Protein AF-A0A7X3XNH2-F1 (afdb_monomer_lite)

Secondary structure (DSSP, 8-state):
------TTHHHHTTHHHHSPP------TTT--S-TT-TTTT------S-HHHHHHHHHHHHTTT-S------------TTSSS---TT-HHHHHHHHHHTGGGGGG--HHHHHHHHHSGGGGGGGGSPP--------

Structure (mmCIF, N/CA/C/O backbone):
data_AF-A0A7X3XNH2-F1
#
_entry.id   AF-A0A7X3XNH2-F1
#
loop_
_atom_site.group_PDB
_atom_site.id
_atom_site.type_symbol
_atom_site.label_atom_id
_atom_site.label_alt_id
_atom_site.label_comp_id
_atom_site.label_asym_id
_atom_site.label_entity_id
_atom_site.label_seq_id
_atom_site.pdbx_PDB_ins_code
_atom_site.Cartn_x
_atom_site.Cartn_y
_atom_site.Cartn_z
_atom_site.occupancy
_atom_site.B_iso_or_equiv
_atom_site.auth_s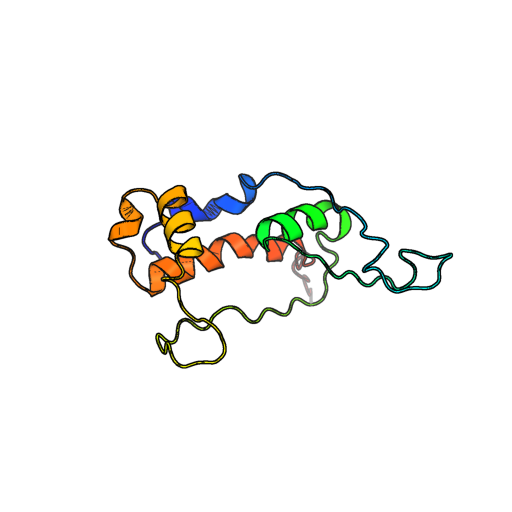eq_id
_atom_site.auth_comp_id
_atom_site.auth_asym_id
_atom_site.auth_atom_id
_atom_site.pdbx_PDB_model_num
ATOM 1 N N . MET A 1 1 ? -21.051 -15.648 7.091 1.00 69.50 1 MET A N 1
ATOM 2 C CA . MET A 1 1 ? -19.581 -15.534 7.230 1.00 69.50 1 MET A CA 1
ATOM 3 C C . MET A 1 1 ? -19.285 -14.397 8.191 1.00 69.50 1 MET A C 1
ATOM 5 O O . MET A 1 1 ? -19.948 -13.376 8.057 1.00 69.50 1 MET A O 1
ATOM 9 N N . PRO A 1 2 ? -18.349 -14.551 9.138 1.00 87.88 2 PRO A N 1
ATOM 10 C CA . PRO A 1 2 ? -17.928 -13.442 9.991 1.00 87.88 2 PRO A CA 1
ATOM 11 C C . PRO A 1 2 ? -17.257 -12.339 9.156 1.00 87.88 2 PRO A C 1
ATOM 13 O O . PRO A 1 2 ? -16.580 -12.626 8.167 1.00 87.88 2 PRO A O 1
ATOM 16 N N . THR A 1 3 ? -17.450 -11.081 9.550 1.00 90.44 3 THR A N 1
ATOM 17 C CA . THR A 1 3 ? -16.895 -9.896 8.876 1.00 90.44 3 THR A CA 1
ATOM 18 C C . THR A 1 3 ? -16.158 -9.006 9.869 1.00 90.44 3 THR A C 1
ATOM 20 O O . THR A 1 3 ? -16.649 -8.789 10.971 1.00 90.44 3 THR A O 1
ATOM 23 N N . LEU A 1 4 ? -15.020 -8.443 9.457 1.00 92.00 4 LEU A N 1
ATOM 24 C CA . LEU A 1 4 ? -14.283 -7.436 10.226 1.00 92.00 4 LEU A CA 1
ATOM 25 C C . LEU A 1 4 ? -14.717 -6.025 9.805 1.00 92.00 4 LEU A C 1
ATOM 27 O O . LEU A 1 4 ? -14.644 -5.701 8.615 1.00 92.00 4 LEU A O 1
ATOM 31 N N . ASN A 1 5 ? -15.127 -5.195 10.762 1.00 93.62 5 ASN A N 1
ATOM 32 C CA . ASN A 1 5 ? -15.487 -3.787 10.567 1.00 93.62 5 ASN A CA 1
ATOM 33 C C . ASN A 1 5 ? -14.597 -2.886 11.433 1.00 93.62 5 ASN A C 1
ATOM 35 O O . ASN A 1 5 ? -14.159 -3.312 12.498 1.00 93.62 5 ASN A O 1
ATOM 39 N N . TRP A 1 6 ? -14.315 -1.681 10.938 1.00 94.38 6 TRP A N 1
ATOM 40 C CA . TRP A 1 6 ? -13.454 -0.674 11.568 1.00 94.38 6 TRP A CA 1
ATOM 41 C C . TRP A 1 6 ? -13.818 0.715 11.009 1.00 94.38 6 TRP A C 1
ATOM 43 O O . TRP A 1 6 ? -14.470 0.806 9.958 1.00 94.38 6 TRP A O 1
ATOM 53 N N . ILE A 1 7 ? -13.430 1.788 11.696 1.00 93.75 7 ILE A N 1
ATOM 54 C CA . ILE A 1 7 ? -13.758 3.167 11.299 1.00 93.75 7 ILE A CA 1
ATOM 55 C C . ILE A 1 7 ? -12.916 3.573 10.081 1.00 93.75 7 ILE A C 1
ATOM 57 O O . ILE A 1 7 ? -11.723 3.300 10.014 1.00 93.75 7 ILE A O 1
ATOM 61 N N . GLY A 1 8 ? -13.535 4.222 9.090 1.00 92.19 8 GLY A N 1
ATOM 62 C CA . GLY A 1 8 ? -12.854 4.650 7.859 1.00 92.19 8 GLY A CA 1
ATOM 63 C C . GLY A 1 8 ? -12.752 3.572 6.775 1.00 92.19 8 GLY A C 1
ATOM 64 O O . GLY A 1 8 ? -12.299 3.862 5.672 1.00 92.19 8 GLY A O 1
ATOM 65 N N . LYS A 1 9 ? -13.241 2.349 7.031 1.00 93.38 9 LYS A N 1
ATOM 66 C CA . LYS A 1 9 ? -13.286 1.247 6.055 1.00 93.38 9 LYS A CA 1
ATOM 67 C C . LYS A 1 9 ? -13.869 1.649 4.703 1.00 93.38 9 LYS A C 1
ATOM 69 O O . LYS A 1 9 ? -13.282 1.328 3.674 1.00 93.38 9 LYS A O 1
ATOM 74 N N . GLU A 1 10 ? -15.022 2.311 4.705 1.00 92.06 10 GLU A N 1
ATOM 75 C CA . GLU A 1 10 ? -15.723 2.698 3.474 1.00 92.06 10 GLU A CA 1
ATOM 76 C C . GLU A 1 10 ? -14.940 3.728 2.659 1.00 92.06 10 GLU A C 1
ATOM 78 O O . GLU A 1 10 ? -14.946 3.658 1.435 1.00 92.06 10 GLU A O 1
ATOM 83 N N . ALA A 1 11 ? -14.191 4.610 3.327 1.00 90.25 11 ALA A N 1
ATOM 84 C CA . ALA A 1 11 ? -13.341 5.592 2.664 1.00 90.25 11 ALA A CA 1
ATOM 85 C C . ALA A 1 11 ? -12.133 4.947 1.962 1.00 90.25 11 ALA A C 1
ATOM 87 O O . ALA A 1 11 ? -11.673 5.434 0.937 1.00 90.25 11 ALA A O 1
ATOM 88 N N . VAL A 1 12 ? -11.612 3.835 2.493 1.00 90.19 12 VAL A N 1
ATOM 89 C CA . VAL A 1 12 ? -10.368 3.223 1.990 1.00 90.19 12 VAL A CA 1
ATOM 90 C C . VAL A 1 12 ? -10.588 2.004 1.089 1.00 90.19 12 VAL A C 1
ATOM 92 O O . VAL A 1 12 ? -9.677 1.605 0.364 1.00 90.19 12 VAL A O 1
ATOM 95 N N . ILE A 1 13 ? -11.774 1.383 1.118 1.00 89.19 13 ILE A N 1
ATOM 96 C CA . ILE A 1 13 ? -12.030 0.086 0.462 1.00 89.19 13 ILE A CA 1
ATOM 97 C C . ILE A 1 13 ? -11.792 0.122 -1.052 1.00 89.19 13 ILE A C 1
ATOM 99 O O . ILE A 1 13 ? -11.230 -0.830 -1.598 1.00 89.19 13 ILE A O 1
ATOM 103 N N . ASN A 1 14 ? -12.155 1.233 -1.696 1.00 85.56 14 ASN A N 1
ATOM 104 C CA . ASN A 1 14 ? -12.000 1.453 -3.134 1.00 85.56 14 ASN A CA 1
ATOM 105 C C . ASN A 1 14 ? -10.920 2.491 -3.456 1.00 85.56 14 ASN A C 1
ATOM 107 O O . ASN A 1 14 ? -10.737 2.829 -4.617 1.00 85.56 14 ASN A O 1
ATOM 111 N N . HIS A 1 15 ? -10.139 2.945 -2.470 1.00 84.81 15 HIS A N 1
ATOM 112 C CA . HIS A 1 15 ? -9.156 4.013 -2.674 1.00 84.81 15 HIS A CA 1
ATOM 113 C C . HIS A 1 15 ? -8.153 3.701 -3.797 1.00 84.81 15 HIS A C 1
ATOM 115 O O . HIS A 1 15 ? -7.735 4.582 -4.539 1.00 84.81 15 HIS A O 1
ATOM 121 N N . HIS A 1 16 ? -7.814 2.422 -3.997 1.00 78.94 16 HIS A N 1
ATOM 122 C CA . HIS A 1 16 ? -6.946 2.006 -5.101 1.00 78.94 16 HIS A CA 1
ATOM 123 C C . HIS A 1 16 ? -7.480 2.355 -6.505 1.00 78.94 16 HIS A C 1
ATOM 125 O O . HIS A 1 16 ? -6.680 2.466 -7.436 1.00 78.94 16 HIS A O 1
ATOM 131 N N . ASP A 1 17 ? -8.793 2.518 -6.674 1.00 82.62 17 ASP A N 1
ATOM 132 C CA . ASP A 1 17 ? -9.424 2.915 -7.935 1.00 82.62 17 ASP A CA 1
ATOM 133 C C . ASP A 1 17 ? -9.272 4.420 -8.187 1.00 82.62 17 ASP A C 1
ATOM 135 O O . ASP A 1 17 ? -9.149 4.841 -9.334 1.00 82.62 17 ASP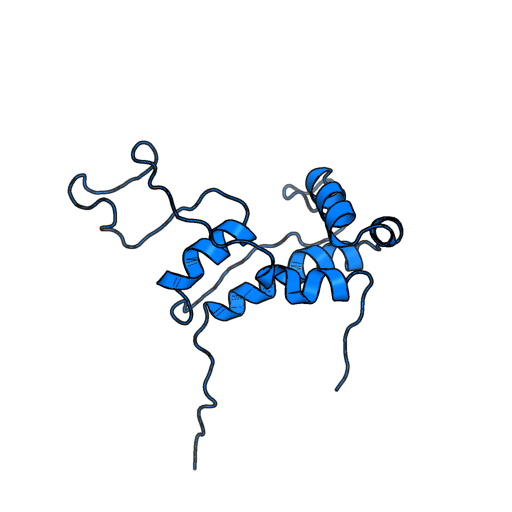 A O 1
ATOM 139 N N . GLU A 1 18 ? -9.193 5.213 -7.118 1.00 84.12 18 GLU A N 1
ATOM 140 C CA . GLU A 1 18 ? -9.036 6.670 -7.155 1.00 84.12 18 GLU A CA 1
ATOM 141 C C . GLU A 1 18 ? -7.600 7.098 -7.463 1.00 84.12 18 GLU A C 1
ATOM 143 O O . GLU A 1 18 ? -7.375 8.197 -7.970 1.00 84.12 18 GLU A O 1
ATOM 148 N N . VAL A 1 19 ? -6.615 6.242 -7.164 1.00 80.88 19 VAL A N 1
ATOM 149 C CA . VAL A 1 19 ? -5.207 6.526 -7.458 1.00 80.88 19 VAL A CA 1
ATOM 150 C C . VAL A 1 19 ? -5.004 6.541 -8.981 1.00 80.88 19 VAL A C 1
ATOM 152 O O . VAL A 1 19 ? -5.220 5.508 -9.632 1.00 80.88 19 VAL A O 1
ATOM 155 N N . PRO A 1 20 ? -4.554 7.667 -9.569 1.00 84.44 20 PRO A N 1
ATOM 156 C CA . PRO A 1 20 ? -4.294 7.751 -11.000 1.00 84.44 20 PRO A CA 1
ATOM 157 C C . PRO A 1 20 ? -3.214 6.765 -11.445 1.00 84.44 20 PRO A C 1
ATOM 159 O O . PRO A 1 20 ? -2.320 6.386 -10.682 1.00 84.44 20 PRO A O 1
ATOM 162 N N . ILE A 1 21 ? -3.266 6.361 -12.712 1.00 81.00 21 ILE A N 1
ATOM 163 C CA . ILE A 1 21 ? -2.154 5.629 -13.321 1.00 81.00 21 ILE A CA 1
ATOM 164 C C . ILE A 1 21 ? -0.986 6.598 -13.492 1.00 81.00 21 ILE A C 1
ATOM 166 O O . ILE A 1 21 ? -1.167 7.719 -13.961 1.00 81.00 21 ILE A O 1
ATOM 170 N N . HIS A 1 22 ? 0.205 6.140 -13.125 1.00 86.50 22 HIS A N 1
ATOM 171 C CA . HIS A 1 22 ? 1.448 6.877 -13.298 1.00 86.50 22 HIS A CA 1
ATOM 172 C C . HIS A 1 22 ? 2.373 6.110 -14.241 1.00 86.50 22 HIS A C 1
ATOM 174 O O . HIS A 1 22 ? 2.300 4.884 -14.342 1.00 86.50 22 HIS A O 1
ATOM 180 N N . THR A 1 23 ? 3.230 6.835 -14.952 1.00 89.25 23 THR A N 1
ATOM 181 C CA . THR A 1 23 ? 4.251 6.253 -15.825 1.00 89.25 23 THR A CA 1
ATOM 182 C C . THR A 1 23 ? 5.555 6.062 -15.063 1.00 89.25 23 THR A C 1
ATOM 184 O O . THR A 1 23 ? 5.896 6.870 -14.203 1.00 89.25 23 THR A O 1
ATOM 187 N N . LEU A 1 24 ? 6.303 5.012 -15.404 1.00 89.38 24 LEU A N 1
ATOM 188 C CA . LEU A 1 24 ? 7.668 4.834 -14.915 1.00 89.38 24 LEU A CA 1
ATOM 189 C C . LEU A 1 24 ? 8.617 5.710 -15.738 1.00 89.38 24 LEU A C 1
ATOM 191 O O . LEU A 1 24 ? 8.576 5.673 -16.968 1.00 89.38 24 LEU A O 1
ATOM 195 N N . THR A 1 25 ? 9.478 6.462 -15.057 1.00 89.69 25 THR A N 1
ATOM 196 C CA . THR A 1 25 ? 10.546 7.254 -15.678 1.00 89.69 25 THR A CA 1
ATOM 197 C C . THR A 1 25 ? 11.879 6.575 -15.395 1.00 89.69 25 THR A C 1
ATOM 199 O O . THR A 1 25 ? 12.170 6.240 -14.251 1.00 89.69 25 THR A O 1
ATOM 202 N N . HIS A 1 26 ? 12.680 6.353 -16.434 1.00 87.19 26 HIS A N 1
ATOM 203 C CA . HIS A 1 26 ? 14.007 5.760 -16.294 1.00 87.19 26 HIS A CA 1
ATOM 204 C C . HIS A 1 26 ? 15.019 6.817 -15.835 1.00 87.19 26 HIS A C 1
ATOM 206 O O . HIS A 1 26 ? 15.159 7.852 -16.486 1.00 87.19 26 HIS A O 1
ATOM 212 N N . ASP A 1 27 ? 15.733 6.532 -14.746 1.00 89.38 27 ASP A N 1
ATOM 213 C CA . ASP A 1 27 ? 16.839 7.352 -14.244 1.00 89.38 27 ASP A CA 1
ATOM 214 C C . ASP A 1 27 ? 18.176 6.736 -14.702 1.00 89.38 27 ASP A C 1
ATOM 216 O O . ASP A 1 27 ? 18.590 5.710 -14.153 1.00 89.38 27 ASP A O 1
ATOM 220 N N . PRO A 1 28 ? 18.852 7.308 -15.714 1.00 84.38 28 PRO A N 1
ATOM 221 C CA . PRO A 1 28 ? 20.088 6.744 -16.248 1.00 84.38 28 PRO A CA 1
ATOM 222 C C . PRO A 1 28 ? 21.271 6.825 -15.276 1.00 84.38 28 PRO A C 1
ATOM 224 O O . PRO A 1 28 ? 22.166 5.989 -15.376 1.00 84.38 28 PRO A O 1
ATOM 227 N N . ASP A 1 29 ? 21.276 7.771 -14.336 1.00 88.12 29 ASP A N 1
ATOM 228 C CA . ASP A 1 29 ? 22.388 7.965 -13.399 1.00 88.12 29 ASP A CA 1
ATOM 229 C C . ASP A 1 29 ? 22.346 6.942 -12.257 1.00 88.12 29 ASP A C 1
ATOM 231 O O . ASP A 1 29 ? 23.383 6.557 -11.712 1.00 88.12 29 ASP A O 1
ATOM 235 N N . ARG A 1 30 ? 21.143 6.472 -11.903 1.00 86.44 30 ARG A N 1
ATOM 236 C CA . ARG A 1 30 ? 20.922 5.451 -10.863 1.00 86.44 30 ARG A CA 1
ATOM 237 C C . ARG A 1 30 ? 20.749 4.035 -11.409 1.00 86.44 30 ARG A C 1
ATOM 239 O O . ARG A 1 30 ? 20.742 3.079 -10.631 1.00 86.44 30 ARG A O 1
ATOM 246 N N . SER A 1 31 ? 20.602 3.881 -12.723 1.00 84.12 31 SER A N 1
ATOM 247 C CA . SER A 1 31 ? 20.399 2.575 -13.351 1.00 84.12 31 SER A CA 1
ATOM 248 C C . SER A 1 31 ? 21.715 1.825 -13.541 1.00 84.12 31 SER A C 1
ATOM 250 O O . SER A 1 31 ? 22.686 2.344 -14.087 1.00 84.12 31 SER A O 1
ATOM 252 N N . LEU A 1 32 ? 21.736 0.562 -13.109 1.00 80.25 32 LEU A N 1
ATOM 253 C CA . LEU A 1 32 ? 22.888 -0.330 -13.227 1.00 80.25 32 LEU A CA 1
ATOM 254 C C . LEU A 1 32 ? 22.602 -1.425 -14.265 1.00 80.25 32 LEU A C 1
ATOM 256 O O . LEU A 1 32 ? 21.577 -2.101 -14.198 1.00 80.25 32 LEU A O 1
ATOM 260 N N . GLY A 1 33 ? 23.518 -1.625 -15.215 1.00 71.50 33 GLY A N 1
ATOM 261 C CA . GLY A 1 33 ? 23.382 -2.620 -16.283 1.00 71.50 33 GLY A CA 1
ATOM 262 C C . GLY A 1 33 ? 24.386 -2.408 -17.417 1.00 71.50 33 GLY A C 1
ATOM 263 O O . GLY A 1 33 ? 25.104 -1.406 -17.448 1.00 71.50 33 GLY A O 1
ATOM 264 N N . ALA A 1 34 ? 24.465 -3.354 -18.358 1.00 62.00 34 ALA A N 1
ATOM 265 C CA . ALA A 1 34 ? 25.269 -3.163 -19.563 1.00 62.00 34 ALA A CA 1
ATOM 266 C C . ALA A 1 34 ? 24.722 -1.961 -20.352 1.00 62.00 34 ALA A C 1
ATOM 268 O O . ALA A 1 34 ? 23.522 -1.883 -20.596 1.00 62.00 34 ALA A O 1
ATOM 269 N N . LYS A 1 35 ? 25.596 -1.040 -20.789 1.00 60.91 35 LYS A N 1
ATOM 270 C CA . LYS A 1 35 ? 25.208 0.214 -21.479 1.00 60.91 35 LYS A CA 1
ATOM 271 C C . LYS A 1 35 ? 24.316 0.009 -22.715 1.00 60.91 35 LYS A C 1
ATOM 273 O O . LYS A 1 35 ? 23.612 0.930 -23.111 1.00 60.91 35 LYS A O 1
ATOM 278 N N . ASN A 1 36 ? 24.341 -1.190 -23.296 1.00 60.53 36 ASN A N 1
ATOM 279 C CA . ASN A 1 36 ? 23.574 -1.552 -24.488 1.00 60.53 36 ASN A CA 1
ATOM 280 C C . ASN A 1 36 ? 22.258 -2.286 -24.167 1.00 60.53 36 ASN A C 1
ATOM 282 O O . ASN A 1 36 ? 21.499 -2.580 -25.083 1.00 60.53 36 ASN A O 1
ATOM 286 N N . GLU A 1 37 ? 21.972 -2.567 -22.892 1.00 60.62 37 GLU A N 1
ATOM 287 C CA . GLU A 1 37 ? 20.725 -3.187 -22.439 1.00 60.62 37 GLU A CA 1
ATOM 288 C C . GLU A 1 37 ? 20.209 -2.523 -21.147 1.00 60.62 37 GLU A C 1
ATOM 290 O O . GLU A 1 37 ? 20.301 -3.103 -20.062 1.00 60.62 37 GLU A O 1
ATOM 295 N N . PRO A 1 38 ? 19.621 -1.315 -21.238 1.00 56.53 38 PRO A N 1
ATOM 296 C CA . PRO A 1 38 ? 19.102 -0.583 -20.076 1.00 56.53 38 PRO A CA 1
ATOM 297 C C . PRO A 1 38 ? 17.998 -1.322 -19.286 1.00 56.53 38 PRO A C 1
ATOM 299 O O . PRO A 1 38 ? 17.706 -0.953 -18.156 1.00 56.53 38 PRO A O 1
ATOM 302 N N . LEU A 1 39 ? 17.414 -2.395 -19.838 1.00 59.19 39 LEU A N 1
ATOM 303 C CA . LEU A 1 39 ? 16.453 -3.286 -19.162 1.00 59.19 39 LEU 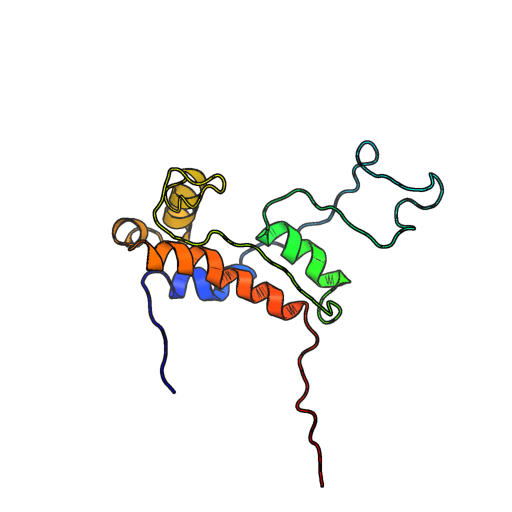A CA 1
ATOM 304 C C . LEU A 1 39 ? 16.947 -4.746 -19.046 1.00 59.19 39 LEU A C 1
ATOM 306 O O . LEU A 1 39 ? 16.192 -5.616 -18.611 1.00 59.19 39 LEU A O 1
ATOM 310 N N . GLY A 1 40 ? 18.193 -5.035 -19.440 1.00 57.25 40 GLY A N 1
ATOM 311 C CA . GLY A 1 40 ? 18.681 -6.388 -19.757 1.00 57.25 40 GLY A CA 1
ATOM 312 C C . GLY A 1 40 ? 18.681 -7.392 -18.605 1.00 57.25 40 GLY A C 1
ATOM 313 O O . GLY A 1 40 ? 18.703 -8.598 -18.825 1.00 57.25 40 GLY A O 1
ATOM 314 N N . THR A 1 41 ? 18.610 -6.923 -17.357 1.00 71.19 41 THR A N 1
ATOM 315 C CA . THR A 1 41 ? 18.586 -7.816 -16.188 1.00 71.19 41 THR A CA 1
ATOM 316 C C . THR A 1 41 ? 17.181 -8.303 -15.824 1.00 71.19 41 THR A C 1
ATOM 318 O O . THR A 1 41 ? 17.051 -9.258 -15.061 1.00 71.19 41 THR A O 1
ATOM 321 N N . GLY A 1 42 ? 16.126 -7.646 -16.326 1.00 78.38 42 GLY A N 1
ATOM 322 C CA . GLY A 1 42 ? 14.736 -7.905 -15.934 1.00 78.38 42 GLY A CA 1
ATOM 323 C C . GLY A 1 42 ? 14.370 -7.472 -14.504 1.00 78.38 42 GLY A C 1
ATOM 324 O O . GLY A 1 42 ? 13.230 -7.687 -14.091 1.00 78.38 42 GLY A O 1
ATOM 325 N N . ASN A 1 43 ? 15.298 -6.859 -13.757 1.00 86.38 43 ASN A N 1
ATOM 326 C CA . ASN A 1 43 ? 15.077 -6.366 -12.395 1.00 86.38 43 ASN A CA 1
ATOM 327 C C . ASN A 1 43 ? 14.740 -4.870 -12.399 1.00 86.38 43 ASN A C 1
ATOM 329 O O . ASN A 1 43 ? 15.291 -4.112 -13.193 1.00 86.38 43 ASN A O 1
ATOM 333 N N . LEU A 1 44 ? 13.870 -4.442 -11.481 1.00 88.75 44 LEU A N 1
ATOM 334 C CA . LEU A 1 44 ? 13.463 -3.045 -11.325 1.00 88.75 44 LEU A CA 1
ATOM 335 C C . LEU A 1 44 ? 13.618 -2.611 -9.865 1.00 88.75 44 LEU A C 1
ATOM 337 O O . LEU A 1 44 ? 13.161 -3.310 -8.961 1.00 88.75 44 LEU A O 1
ATOM 341 N N . LEU A 1 45 ? 14.204 -1.433 -9.658 1.00 90.44 45 LEU A N 1
ATOM 342 C CA . LEU A 1 45 ? 14.123 -0.678 -8.410 1.00 90.44 45 LEU A CA 1
ATOM 343 C C . LEU A 1 45 ? 13.313 0.587 -8.694 1.00 90.44 45 LEU A C 1
ATOM 345 O O . LEU A 1 45 ? 13.622 1.313 -9.635 1.00 90.44 45 LEU A O 1
ATOM 349 N N . ILE A 1 46 ? 12.254 0.822 -7.922 1.00 91.31 46 ILE A N 1
ATOM 350 C CA . ILE A 1 46 ? 11.299 1.908 -8.168 1.00 91.31 46 ILE A CA 1
ATOM 351 C C . ILE A 1 46 ? 11.253 2.792 -6.932 1.00 91.31 46 ILE A C 1
ATOM 353 O O . ILE A 1 46 ? 10.980 2.310 -5.835 1.00 91.31 46 ILE A O 1
ATOM 357 N N . GLU A 1 47 ? 11.502 4.081 -7.126 1.00 91.62 47 GLU A N 1
ATOM 358 C CA . GLU A 1 47 ? 11.346 5.104 -6.098 1.00 91.62 47 GLU A CA 1
ATOM 359 C C . GLU A 1 47 ? 9.972 5.768 -6.239 1.00 91.62 47 GLU A C 1
ATOM 361 O O . GLU A 1 47 ? 9.592 6.218 -7.321 1.00 91.62 47 GLU A O 1
ATOM 366 N N . GLY A 1 48 ? 9.213 5.822 -5.146 1.00 88.38 48 GLY A N 1
ATOM 367 C CA . GLY A 1 48 ? 7.915 6.487 -5.104 1.00 88.38 48 GLY A CA 1
ATOM 368 C C . GLY A 1 48 ? 7.028 5.975 -3.976 1.00 88.38 48 GLY A C 1
ATOM 369 O O . GLY A 1 48 ? 7.383 5.044 -3.257 1.00 88.38 48 GLY A O 1
ATOM 370 N N . ASP A 1 49 ? 5.849 6.583 -3.842 1.00 86.69 49 ASP A N 1
ATOM 371 C CA . ASP A 1 49 ? 4.806 6.048 -2.969 1.00 86.69 49 ASP A CA 1
ATOM 372 C C . ASP A 1 49 ? 4.355 4.662 -3.456 1.00 86.69 49 ASP A C 1
ATOM 374 O O . ASP A 1 49 ? 4.172 4.435 -4.659 1.00 86.69 49 ASP A O 1
ATOM 378 N N . ASN A 1 50 ? 4.139 3.744 -2.514 1.00 86.00 50 ASN A N 1
ATOM 379 C CA . ASN A 1 50 ? 3.818 2.352 -2.810 1.00 86.00 50 ASN A CA 1
ATOM 380 C C . ASN A 1 50 ? 2.569 2.211 -3.696 1.00 86.00 50 ASN A C 1
ATOM 382 O O . ASN A 1 50 ? 2.562 1.379 -4.604 1.00 86.00 50 ASN A O 1
ATOM 386 N N . PHE A 1 51 ? 1.518 3.013 -3.487 1.00 84.62 51 PHE A N 1
ATOM 387 C CA . PHE A 1 51 ? 0.301 2.922 -4.300 1.00 84.62 51 PHE A CA 1
ATOM 388 C C . PHE A 1 51 ? 0.546 3.364 -5.731 1.00 84.62 51 PHE A C 1
ATOM 390 O O . PHE A 1 51 ? 0.151 2.673 -6.671 1.00 84.62 51 PHE A O 1
ATOM 397 N N . THR A 1 52 ? 1.234 4.487 -5.890 1.00 87.56 52 THR A N 1
ATOM 398 C CA . THR A 1 52 ? 1.616 5.047 -7.186 1.00 87.56 52 THR A CA 1
ATOM 399 C C . THR A 1 52 ? 2.490 4.068 -7.970 1.00 87.56 52 THR A C 1
ATOM 401 O O . THR A 1 52 ? 2.194 3.768 -9.129 1.00 87.56 52 THR A O 1
ATOM 404 N N . ALA A 1 53 ? 3.512 3.501 -7.323 1.00 90.25 53 ALA A N 1
ATOM 405 C CA . ALA A 1 53 ? 4.417 2.524 -7.923 1.00 90.25 53 ALA A CA 1
ATOM 406 C C . ALA A 1 53 ? 3.680 1.242 -8.339 1.00 90.25 53 ALA A C 1
ATOM 408 O O . ALA A 1 53 ? 3.828 0.770 -9.468 1.00 90.25 53 ALA A O 1
ATOM 409 N N . LEU A 1 54 ? 2.818 0.703 -7.469 1.00 89.38 54 LEU A N 1
ATOM 410 C CA . LEU A 1 54 ? 1.993 -0.456 -7.804 1.00 89.38 54 LEU A CA 1
ATOM 411 C C . LEU A 1 54 ? 1.053 -0.140 -8.976 1.00 89.38 54 LEU A C 1
ATOM 413 O O . LEU A 1 54 ? 0.975 -0.915 -9.921 1.00 89.38 54 LEU A O 1
ATOM 417 N N . LYS A 1 55 ? 0.377 1.011 -9.004 1.00 88.50 55 LYS A N 1
ATOM 418 C CA . LYS A 1 55 ? -0.505 1.367 -10.131 1.00 88.50 55 LYS A CA 1
ATOM 419 C C . LYS A 1 55 ? 0.259 1.478 -11.454 1.00 88.50 55 LYS A C 1
ATOM 421 O O . LYS A 1 55 ? -0.257 1.017 -12.470 1.00 88.50 55 LYS A O 1
ATOM 426 N N . ALA A 1 56 ? 1.483 2.004 -11.438 1.00 90.75 56 ALA A N 1
ATOM 427 C CA . ALA A 1 56 ? 2.349 2.075 -12.616 1.00 90.75 56 ALA A CA 1
ATOM 428 C C . ALA A 1 56 ? 2.770 0.688 -13.139 1.00 90.75 56 ALA A C 1
ATOM 430 O O . ALA A 1 56 ? 2.937 0.496 -14.344 1.00 90.75 56 ALA A O 1
ATOM 431 N N . LEU A 1 57 ? 2.899 -0.302 -12.251 1.00 90.81 57 LEU A N 1
ATOM 432 C CA . LEU A 1 57 ? 3.285 -1.669 -12.605 1.00 90.81 57 LEU A CA 1
ATOM 433 C C . LEU A 1 57 ? 2.132 -2.539 -13.120 1.00 90.81 57 LEU A C 1
ATOM 435 O O . LEU A 1 57 ? 2.391 -3.550 -13.782 1.00 90.81 57 LEU A O 1
ATOM 439 N N . LEU A 1 58 ? 0.873 -2.182 -12.836 1.00 88.75 58 LEU A N 1
ATOM 440 C CA . LEU A 1 58 ? -0.295 -2.995 -13.205 1.00 88.75 58 LEU A CA 1
ATOM 441 C C . LEU A 1 58 ? -0.335 -3.383 -14.696 1.00 88.75 58 LEU A C 1
ATOM 443 O O . LEU A 1 58 ? -0.503 -4.575 -14.963 1.00 88.75 58 LEU A O 1
ATOM 447 N N . PRO A 1 59 ? -0.136 -2.470 -15.672 1.00 88.88 59 PRO A N 1
ATOM 448 C CA . PRO A 1 59 ? -0.208 -2.821 -17.095 1.00 88.88 59 PRO A CA 1
ATOM 449 C C . PRO A 1 59 ? 0.809 -3.888 -17.521 1.00 88.88 59 PRO A C 1
ATOM 451 O O . PRO A 1 59 ? 0.567 -4.653 -18.453 1.00 88.88 59 PRO A O 1
ATOM 454 N N . TYR A 1 60 ? 1.944 -3.960 -16.827 1.00 88.50 60 TYR A N 1
ATOM 455 C CA . TYR A 1 60 ? 3.066 -4.815 -17.201 1.00 88.50 60 TYR A CA 1
ATOM 456 C C . TYR A 1 60 ? 3.058 -6.151 -16.455 1.00 88.50 60 TYR A C 1
ATOM 458 O O . TYR A 1 60 ? 3.360 -7.185 -17.059 1.00 88.50 60 TYR A O 1
ATOM 466 N N . TYR A 1 61 ? 2.678 -6.148 -15.171 1.00 90.56 61 TYR A N 1
ATOM 467 C CA . TYR A 1 61 ? 2.871 -7.280 -14.256 1.00 90.56 61 TYR A CA 1
ATOM 468 C C . TYR A 1 61 ? 1.582 -7.850 -13.645 1.00 90.56 61 TYR A C 1
ATOM 470 O O . TYR A 1 61 ? 1.662 -8.810 -12.872 1.00 90.56 61 TYR A O 1
ATOM 478 N N . ALA A 1 62 ? 0.397 -7.329 -13.987 1.00 91.06 62 ALA A N 1
ATOM 479 C CA . ALA A 1 62 ? -0.869 -7.908 -13.530 1.00 91.06 62 ALA A CA 1
ATOM 480 C C . ALA A 1 62 ? -0.950 -9.410 -13.855 1.00 91.06 62 ALA A C 1
ATOM 482 O O . ALA A 1 62 ? -0.692 -9.840 -14.979 1.00 91.06 62 ALA A O 1
ATOM 483 N N . GLY A 1 63 ? -1.288 -10.220 -12.852 1.00 91.75 63 GLY A N 1
ATOM 484 C CA . GLY A 1 63 ? -1.354 -11.677 -12.967 1.00 91.75 63 GLY A CA 1
ATOM 485 C C . GLY A 1 63 ? -0.025 -12.410 -13.204 1.00 91.75 63 GLY A C 1
ATOM 486 O O . GLY A 1 63 ? -0.059 -13.628 -13.370 1.00 91.75 63 GLY A O 1
ATOM 487 N N . LYS A 1 64 ? 1.127 -11.724 -13.236 1.00 91.12 64 LYS A N 1
ATOM 488 C CA . LYS A 1 64 ? 2.438 -12.319 -13.572 1.00 91.12 64 LYS A CA 1
ATOM 489 C C . LYS A 1 64 ? 3.350 -12.536 -12.363 1.00 91.12 64 LYS A C 1
ATOM 491 O O . LYS A 1 64 ? 4.360 -13.226 -12.478 1.00 91.12 64 LYS A O 1
ATOM 496 N N . VAL A 1 65 ? 3.019 -11.975 -11.201 1.00 90.81 65 VAL A N 1
ATOM 497 C CA . VAL A 1 65 ? 3.882 -12.023 -10.015 1.00 90.81 65 VAL A CA 1
ATOM 498 C C . VAL A 1 65 ? 3.643 -13.308 -9.223 1.00 90.81 65 VAL A C 1
ATOM 500 O O . VAL A 1 65 ? 2.555 -13.559 -8.700 1.00 90.81 65 VAL A O 1
ATOM 503 N N . LYS A 1 66 ? 4.693 -14.130 -9.113 1.00 90.56 66 LYS A N 1
ATOM 504 C CA . LYS A 1 66 ? 4.666 -15.421 -8.405 1.00 90.56 66 LYS A CA 1
ATOM 505 C C . LYS A 1 66 ? 4.649 -15.262 -6.883 1.00 90.56 66 LYS A C 1
ATOM 507 O O . LYS A 1 66 ? 3.921 -15.975 -6.191 1.00 90.56 66 LYS A O 1
ATOM 512 N N . CYS A 1 67 ? 5.471 -14.355 -6.366 1.00 89.75 67 CYS A N 1
ATOM 513 C CA . CYS A 1 67 ? 5.662 -14.132 -4.939 1.00 89.75 67 CYS A CA 1
ATOM 514 C C . CYS A 1 67 ? 5.714 -12.636 -4.653 1.00 89.75 67 CYS A C 1
ATOM 516 O O . CYS A 1 67 ? 6.271 -11.878 -5.441 1.00 89.75 67 CYS A O 1
ATOM 518 N N . ILE A 1 68 ? 5.120 -12.238 -3.534 1.00 89.94 68 ILE A N 1
ATOM 519 C CA . ILE A 1 68 ? 5.123 -10.862 -3.054 1.00 89.94 68 ILE A CA 1
ATOM 520 C C . ILE A 1 68 ? 5.518 -10.939 -1.591 1.00 89.94 68 ILE A C 1
ATOM 522 O O . ILE A 1 68 ? 4.868 -11.649 -0.823 1.00 89.94 68 ILE A O 1
ATOM 526 N N . ILE A 1 69 ? 6.596 -10.249 -1.246 1.00 90.12 69 ILE A N 1
ATOM 527 C CA . ILE A 1 69 ? 7.115 -10.154 0.112 1.00 90.12 69 ILE A CA 1
ATOM 528 C C . ILE A 1 69 ? 6.974 -8.691 0.507 1.00 90.12 69 ILE A C 1
ATOM 530 O O . ILE A 1 69 ? 7.423 -7.811 -0.223 1.00 90.12 69 ILE A O 1
ATOM 534 N N . ILE A 1 70 ? 6.301 -8.452 1.626 1.00 88.75 70 ILE A N 1
ATOM 535 C CA . ILE A 1 70 ? 6.162 -7.131 2.228 1.00 88.75 70 ILE A CA 1
ATOM 536 C C . ILE A 1 70 ? 6.497 -7.245 3.707 1.00 88.75 70 ILE A C 1
ATOM 538 O O . ILE A 1 70 ? 6.149 -8.242 4.339 1.00 88.75 70 ILE A O 1
ATOM 542 N N . ASP A 1 71 ? 7.134 -6.208 4.231 1.00 85.81 71 ASP A N 1
ATOM 543 C CA . ASP A 1 71 ? 7.421 -6.046 5.652 1.00 85.81 71 ASP A CA 1
ATOM 544 C C . ASP A 1 71 ? 6.751 -4.747 6.134 1.00 85.81 71 ASP A C 1
ATOM 546 O O . ASP A 1 71 ? 7.397 -3.702 6.210 1.00 85.81 71 ASP A O 1
ATOM 550 N N . PRO A 1 72 ? 5.408 -4.739 6.284 1.00 84.12 72 PRO A N 1
ATOM 551 C CA . PRO A 1 72 ? 4.685 -3.539 6.687 1.00 84.12 72 PRO A CA 1
ATOM 552 C C . PRO A 1 72 ? 4.976 -3.198 8.156 1.00 84.12 72 PRO A C 1
ATOM 554 O O . PRO A 1 72 ? 5.364 -4.087 8.910 1.00 84.12 72 PRO A O 1
ATOM 557 N N . PRO A 1 73 ? 4.705 -1.959 8.607 1.00 80.62 73 PRO A N 1
ATOM 558 C CA . PRO A 1 73 ? 4.814 -1.613 10.024 1.00 80.62 73 PRO A CA 1
ATOM 559 C C . PRO A 1 73 ? 3.965 -2.566 10.876 1.00 80.62 73 PRO A C 1
ATOM 561 O O . PRO A 1 73 ? 2.827 -2.889 10.524 1.00 80.62 73 PRO A O 1
ATOM 564 N N . TYR A 1 74 ? 4.508 -3.018 12.000 1.00 77.44 74 TYR A N 1
ATOM 565 C CA . TYR A 1 74 ? 3.929 -4.057 12.853 1.00 77.44 74 TYR A CA 1
ATOM 566 C C . TYR A 1 74 ? 2.887 -3.527 13.834 1.00 77.44 74 TYR A C 1
ATOM 568 O O . TYR A 1 74 ? 2.164 -4.316 14.444 1.00 77.44 74 TYR A O 1
ATOM 576 N N . ASN A 1 75 ? 2.764 -2.203 13.957 1.00 78.38 75 ASN A N 1
ATOM 577 C CA . ASN A 1 75 ? 1.789 -1.554 14.830 1.00 78.38 75 ASN A CA 1
ATOM 578 C C . ASN A 1 75 ? 1.958 -1.938 16.313 1.00 78.38 75 ASN A C 1
ATOM 580 O O . ASN A 1 75 ? 0.979 -2.062 17.057 1.00 78.38 75 ASN A O 1
ATOM 584 N N . THR A 1 76 ? 3.203 -2.152 16.746 1.00 73.75 76 THR A N 1
ATOM 585 C CA . THR A 1 76 ? 3.535 -2.602 18.108 1.00 73.75 76 THR A CA 1
ATOM 586 C C . THR A 1 76 ? 3.212 -1.549 19.167 1.00 73.75 76 THR A C 1
ATOM 588 O O . THR A 1 76 ? 2.950 -1.880 20.323 1.00 73.75 76 THR A O 1
ATOM 591 N N . GLY A 1 77 ? 3.191 -0.272 18.772 1.00 66.81 77 GLY A N 1
ATOM 592 C CA . GLY A 1 77 ? 3.108 0.864 19.688 1.00 66.81 77 GLY A CA 1
ATOM 593 C C . GLY A 1 77 ? 4.405 1.122 20.456 1.00 66.81 77 GLY A C 1
ATOM 594 O O . GLY A 1 77 ? 4.382 1.898 21.404 1.00 66.81 77 GLY A O 1
ATOM 595 N N . ASN A 1 78 ? 5.510 0.468 20.082 1.00 67.00 78 ASN A N 1
ATOM 596 C CA . ASN A 1 78 ? 6.826 0.736 20.643 1.00 67.00 78 ASN A CA 1
ATOM 597 C C . ASN A 1 78 ? 7.568 1.743 19.757 1.00 67.00 78 ASN A C 1
ATOM 599 O O . ASN A 1 78 ? 7.988 1.420 18.650 1.00 67.00 78 ASN A O 1
ATOM 603 N N . GLU A 1 79 ? 7.727 2.964 20.258 1.00 60.41 79 GLU A N 1
ATOM 604 C CA . GLU A 1 79 ? 8.322 4.085 19.518 1.00 60.41 79 GLU A CA 1
ATOM 605 C C . GLU A 1 79 ? 9.862 4.046 19.495 1.00 60.41 79 GLU A C 1
ATOM 607 O O . GLU A 1 79 ? 10.484 4.799 18.754 1.00 60.41 79 GLU A O 1
ATOM 612 N N . ASN A 1 80 ? 10.483 3.138 20.259 1.00 57.06 80 ASN A N 1
ATOM 613 C CA . ASN A 1 80 ? 11.942 2.986 20.349 1.00 57.06 80 ASN A CA 1
ATOM 614 C C . ASN A 1 80 ? 12.512 1.895 19.418 1.00 57.06 80 ASN A C 1
ATOM 616 O O . ASN A 1 80 ? 13.649 1.457 19.597 1.00 57.06 80 ASN A O 1
ATOM 620 N N . TRP A 1 81 ? 11.726 1.401 18.460 1.00 54.25 81 TRP A N 1
ATOM 621 C CA . TRP A 1 81 ? 12.158 0.387 17.496 1.00 54.25 81 TRP A CA 1
ATOM 622 C C . TRP A 1 81 ? 12.756 1.025 16.230 1.00 54.25 81 TRP A C 1
ATOM 624 O O . TRP A 1 81 ? 12.390 2.130 15.843 1.00 54.25 81 TRP A O 1
ATOM 634 N N . VAL A 1 82 ? 13.679 0.318 15.566 1.00 53.59 82 VAL A N 1
ATOM 635 C CA . VAL A 1 82 ? 14.414 0.821 14.382 1.00 53.59 82 VAL A CA 1
ATOM 636 C C . VAL A 1 82 ? 13.484 1.088 13.189 1.00 53.59 82 VAL A C 1
ATOM 638 O O . VAL A 1 82 ? 13.763 1.961 12.370 1.00 53.59 82 VAL A O 1
ATOM 641 N N . TYR A 1 83 ? 12.361 0.370 13.108 1.00 48.94 83 TYR A N 1
ATOM 642 C CA . TYR A 1 83 ? 11.296 0.663 12.154 1.00 48.94 83 TYR A CA 1
ATOM 643 C C . TYR A 1 83 ? 10.253 1.575 12.790 1.00 48.94 83 TYR A C 1
ATOM 645 O O . TYR A 1 83 ? 9.673 1.242 13.823 1.00 48.94 83 TYR A O 1
ATOM 653 N N . ASN A 1 84 ? 10.017 2.717 12.143 1.00 53.12 84 ASN A N 1
ATOM 654 C CA . ASN A 1 84 ? 9.055 3.724 12.563 1.00 53.12 84 ASN A CA 1
ATOM 655 C C . ASN A 1 84 ? 7.621 3.172 12.437 1.00 53.12 84 ASN A C 1
ATOM 657 O O . ASN A 1 84 ? 6.933 3.393 11.445 1.00 53.12 84 ASN A O 1
ATOM 661 N N . ASP A 1 85 ? 7.171 2.450 13.464 1.00 57.44 85 ASP A N 1
ATOM 662 C CA . ASP A 1 85 ? 5.814 1.906 13.646 1.00 57.44 85 ASP A CA 1
ATOM 663 C C . ASP A 1 85 ? 4.756 3.004 13.896 1.00 57.44 85 ASP A C 1
ATOM 665 O O . ASP A 1 85 ? 3.632 2.748 14.344 1.00 57.44 85 ASP A O 1
ATOM 669 N N . ASN A 1 86 ? 5.116 4.258 13.631 1.00 63.28 86 ASN A N 1
ATOM 670 C CA . ASN A 1 86 ? 4.352 5.424 13.998 1.00 63.28 86 ASN A CA 1
ATOM 671 C C . ASN A 1 86 ? 3.215 5.671 13.004 1.00 63.28 86 ASN A C 1
ATOM 673 O O . ASN A 1 86 ? 3.331 6.450 12.062 1.00 63.28 86 ASN A O 1
ATOM 677 N N . VAL A 1 87 ? 2.045 5.096 13.280 1.00 64.88 87 VAL A N 1
ATOM 678 C CA . VAL A 1 87 ? 0.784 5.552 12.665 1.00 64.88 87 VAL A CA 1
ATOM 679 C C . VAL A 1 87 ? 0.478 7.031 12.968 1.00 64.88 87 VAL A C 1
ATOM 681 O O . VAL A 1 87 ? -0.456 7.597 12.399 1.00 64.88 87 VAL A O 1
ATOM 684 N N . ASN A 1 88 ? 1.230 7.674 13.868 1.00 70.50 88 ASN A N 1
ATOM 685 C CA . ASN A 1 88 ? 1.206 9.115 14.117 1.00 70.50 88 ASN A CA 1
ATOM 686 C C . ASN A 1 88 ? 2.283 9.896 13.361 1.00 70.50 88 ASN A C 1
ATOM 688 O O . ASN A 1 88 ? 2.442 11.084 13.637 1.00 70.50 88 ASN A O 1
ATOM 692 N N . ASP A 1 89 ? 2.967 9.292 12.383 1.00 77.88 89 ASP A N 1
ATOM 693 C CA . ASP A 1 89 ? 3.783 10.060 11.447 1.00 77.88 89 ASP A CA 1
ATOM 694 C C . ASP A 1 89 ? 2.925 11.188 10.829 1.00 77.88 89 ASP A C 1
ATOM 696 O O . ASP A 1 89 ? 1.794 10.926 10.392 1.00 77.88 89 ASP A O 1
ATOM 700 N N . PRO A 1 90 ? 3.410 12.443 10.789 1.00 82.75 90 PRO A N 1
ATOM 701 C CA . PRO A 1 90 ? 2.637 13.570 10.270 1.00 82.75 90 PRO A CA 1
ATOM 702 C C . PRO A 1 90 ? 2.114 13.351 8.845 1.00 82.75 90 PRO A C 1
ATOM 704 O O . PRO A 1 90 ? 1.020 13.809 8.504 1.00 82.75 90 PRO A O 1
ATOM 707 N N . THR A 1 91 ? 2.861 12.619 8.016 1.00 82.50 91 THR A N 1
ATOM 708 C CA . THR A 1 91 ? 2.481 12.284 6.639 1.00 82.50 91 THR A CA 1
ATOM 709 C C . THR A 1 91 ? 1.272 11.355 6.623 1.00 82.50 91 THR A C 1
ATOM 711 O O . THR A 1 91 ? 0.307 11.598 5.895 1.00 82.50 91 THR A O 1
ATOM 714 N N . ILE A 1 92 ? 1.291 10.333 7.483 1.00 83.25 92 ILE A N 1
ATOM 715 C CA . ILE A 1 92 ? 0.196 9.375 7.659 1.00 83.25 92 ILE A CA 1
ATOM 716 C C . ILE A 1 92 ? -1.048 10.080 8.199 1.00 83.25 92 ILE A C 1
ATOM 718 O O . ILE A 1 92 ? -2.137 9.896 7.662 1.00 83.25 92 ILE A O 1
ATOM 722 N N . GLN A 1 93 ? -0.901 10.921 9.223 1.00 85.69 93 GLN A N 1
ATOM 723 C CA . GLN A 1 93 ? -2.022 11.645 9.831 1.00 85.69 93 GLN A CA 1
ATOM 724 C C . GLN A 1 93 ? -2.668 12.619 8.840 1.00 85.69 93 GLN A C 1
ATOM 726 O O . GLN A 1 93 ? -3.893 12.683 8.737 1.00 85.69 93 GLN A O 1
ATOM 731 N N . LYS A 1 94 ? -1.859 13.318 8.035 1.00 88.88 94 LYS A N 1
ATOM 732 C CA . LYS A 1 94 ? -2.357 14.177 6.956 1.00 88.88 94 LYS A CA 1
ATOM 733 C C . LYS A 1 94 ? -3.124 13.378 5.902 1.00 88.88 94 LYS A C 1
ATOM 735 O O . LYS A 1 94 ? -4.177 13.825 5.449 1.00 88.88 94 LYS A O 1
ATOM 740 N N . TRP A 1 95 ? -2.616 12.210 5.508 1.00 88.50 95 TRP A N 1
ATOM 741 C CA . TRP A 1 95 ? -3.303 11.337 4.557 1.00 88.50 95 TRP A CA 1
ATOM 742 C C . TRP A 1 95 ? -4.621 10.801 5.131 1.00 88.50 95 TRP A C 1
ATOM 744 O O . TRP A 1 95 ? -5.654 10.916 4.474 1.00 88.50 95 TRP A O 1
ATOM 754 N N . LEU A 1 96 ? -4.624 10.317 6.377 1.00 89.69 96 LEU A N 1
ATOM 755 C CA . LEU A 1 96 ? -5.832 9.855 7.068 1.00 89.69 96 LEU A CA 1
ATOM 756 C C . LEU A 1 96 ? -6.875 10.970 7.175 1.00 89.69 96 LEU A C 1
ATOM 758 O O . LEU A 1 96 ? -8.030 10.744 6.835 1.00 89.69 96 LEU A O 1
ATOM 762 N N . GLY A 1 97 ? -6.476 12.184 7.558 1.00 91.31 97 GLY A N 1
ATOM 763 C CA . GLY A 1 97 ? -7.378 13.337 7.604 1.00 91.31 97 GLY A CA 1
ATOM 764 C C . GLY A 1 97 ? -7.962 13.696 6.235 1.00 91.31 97 GLY A C 1
ATOM 765 O O . GLY A 1 97 ? -9.129 14.064 6.143 1.00 91.31 97 GLY A O 1
ATOM 766 N N . LYS A 1 98 ? -7.187 13.538 5.156 1.00 91.44 98 LYS A N 1
ATOM 767 C CA . LYS A 1 98 ? -7.662 13.778 3.786 1.00 91.44 98 LYS A CA 1
ATOM 768 C C . LYS A 1 98 ? -8.653 12.710 3.311 1.00 91.44 98 LYS A C 1
ATOM 770 O O . LYS A 1 98 ? -9.639 13.062 2.675 1.00 91.44 98 LYS A O 1
ATOM 775 N N . ILE A 1 99 ? -8.368 11.431 3.564 1.00 90.31 99 ILE A N 1
ATOM 776 C CA . ILE A 1 99 ? -9.141 10.304 3.013 1.00 90.31 99 ILE A CA 1
ATOM 777 C C . ILE A 1 99 ? -10.320 9.926 3.910 1.00 90.31 99 ILE A C 1
ATOM 779 O O . ILE A 1 99 ? -11.433 9.754 3.429 1.00 90.31 99 ILE A O 1
ATOM 783 N N . VAL A 1 100 ? -10.093 9.812 5.217 1.00 91.00 100 VAL A N 1
ATOM 784 C CA . VAL A 1 100 ? -11.108 9.410 6.204 1.00 91.00 100 VAL A CA 1
ATOM 785 C C . VAL A 1 100 ? -11.917 10.617 6.704 1.00 91.00 100 VAL A C 1
ATOM 787 O O . VAL A 1 100 ? -13.028 10.455 7.211 1.00 91.00 100 VAL A O 1
ATOM 790 N N . GLY A 1 101 ? -11.405 11.838 6.521 1.00 90.69 101 GLY A N 1
ATOM 791 C CA . GLY A 1 101 ? -12.131 13.067 6.828 1.00 90.69 101 GLY A CA 1
ATOM 792 C C . GLY A 1 101 ? -12.320 13.282 8.337 1.00 90.69 101 GLY A C 1
ATOM 793 O O . GLY A 1 101 ? -11.418 12.966 9.115 1.00 90.69 101 GLY A O 1
ATOM 794 N N . PRO A 1 102 ? -13.482 13.803 8.783 1.00 88.69 102 PRO A N 1
ATOM 795 C CA . PRO A 1 102 ? -13.745 14.104 10.196 1.00 88.69 102 PRO A CA 1
ATOM 796 C C . PRO A 1 102 ? -13.579 12.906 11.140 1.00 88.69 102 PRO A C 1
ATOM 798 O O . PRO A 1 102 ? -13.166 13.077 12.282 1.00 88.69 102 PRO A O 1
ATOM 801 N N . LEU A 1 103 ? -13.834 11.689 10.645 1.00 87.25 103 LEU A N 1
ATOM 802 C CA . LEU A 1 103 ? -13.689 10.447 11.410 1.00 87.25 103 LEU A CA 1
ATOM 803 C C . LEU A 1 103 ? -12.229 10.138 11.778 1.00 87.25 103 LEU A C 1
ATOM 805 O O . LEU A 1 103 ? -11.987 9.290 12.632 1.00 87.25 103 LEU A O 1
ATOM 809 N N . ALA A 1 104 ? -11.252 10.808 11.153 1.00 85.31 104 ALA A N 1
ATOM 810 C CA . ALA A 1 104 ? -9.833 10.608 11.432 1.00 85.31 104 ALA A CA 1
ATOM 811 C C . ALA A 1 104 ? -9.462 10.906 12.897 1.00 85.31 104 ALA A C 1
ATOM 813 O O . ALA A 1 104 ? -8.533 10.290 13.422 1.00 85.31 104 ALA A O 1
ATOM 814 N N . ALA A 1 105 ? -10.194 11.815 13.553 1.00 84.50 105 ALA A N 1
ATOM 815 C CA . ALA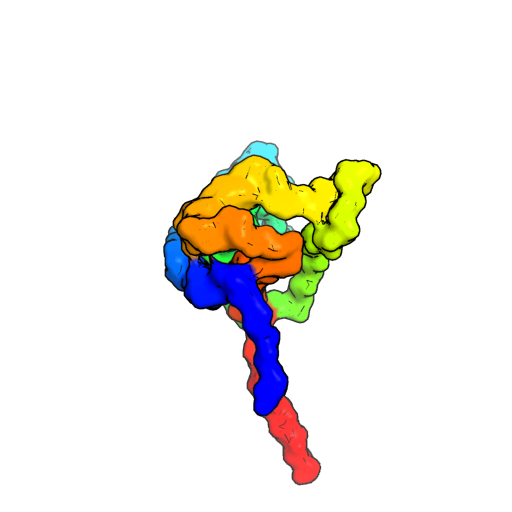 A 1 105 ? -9.964 12.194 14.947 1.00 84.50 105 ALA A CA 1
ATOM 816 C C . ALA A 1 105 ? -10.242 11.048 15.937 1.00 84.50 105 ALA A C 1
ATOM 818 O O . ALA A 1 105 ? -9.566 10.953 16.959 1.00 84.50 105 ALA A O 1
ATOM 819 N N . ASP A 1 106 ? -11.173 10.152 15.600 1.00 88.06 106 ASP A N 1
ATOM 820 C CA . ASP A 1 106 ? -11.642 9.073 16.479 1.00 88.06 106 ASP A CA 1
ATOM 821 C C . ASP A 1 106 ? -10.981 7.715 16.177 1.00 88.06 106 ASP A C 1
ATOM 823 O O . ASP A 1 106 ? -11.335 6.694 16.769 1.00 88.06 106 ASP A O 1
ATOM 827 N N . LEU A 1 107 ? -10.024 7.665 15.241 1.00 87.06 107 LEU A N 1
ATOM 828 C CA . LEU A 1 107 ? -9.403 6.406 14.831 1.00 87.06 107 LEU A CA 1
ATOM 829 C C . LEU A 1 107 ? -8.542 5.816 15.950 1.00 87.06 107 LEU A C 1
ATOM 831 O O . LEU A 1 107 ? -7.538 6.404 16.371 1.00 87.06 107 LEU A O 1
ATOM 835 N N . SER A 1 108 ? -8.850 4.578 16.340 1.00 89.38 108 SER A N 1
ATOM 836 C CA . SER A 1 108 ? -7.938 3.789 17.158 1.00 89.38 108 SER A CA 1
ATOM 837 C C . SER A 1 108 ? -6.664 3.456 16.379 1.00 89.38 108 SER A C 1
ATOM 839 O O . SER A 1 108 ? -6.602 3.510 15.148 1.00 89.38 108 SER A O 1
ATOM 841 N N . ARG A 1 109 ? -5.633 3.011 17.098 1.00 85.62 109 ARG A N 1
ATOM 842 C CA . ARG A 1 109 ? -4.394 2.506 16.493 1.00 85.62 109 ARG A CA 1
ATOM 843 C C . ARG A 1 109 ? -4.648 1.397 15.453 1.00 85.62 109 ARG A C 1
ATOM 845 O O . ARG A 1 109 ? -3.952 1.328 14.441 1.00 85.62 109 ARG A O 1
ATOM 852 N N . HIS A 1 110 ? -5.637 0.532 15.684 1.00 89.12 110 HIS A N 1
ATOM 853 C CA . HIS A 1 110 ? -5.987 -0.534 14.743 1.00 89.12 110 HIS A CA 1
ATOM 854 C C . HIS A 1 110 ? -6.746 -0.004 13.525 1.00 89.12 110 HIS A C 1
ATOM 856 O O . HIS A 1 110 ? -6.453 -0.446 12.416 1.00 89.12 110 HIS A O 1
ATOM 862 N N . ASP A 1 111 ? -7.648 0.968 13.700 1.00 91.88 111 ASP A N 1
ATOM 863 C CA . ASP A 1 111 ? -8.347 1.599 12.575 1.00 91.88 111 ASP A CA 1
ATOM 864 C C . ASP A 1 111 ? -7.352 2.294 11.638 1.00 91.88 111 ASP A C 1
ATOM 866 O O . ASP A 1 111 ? -7.396 2.082 10.429 1.00 91.88 111 ASP A O 1
ATOM 870 N N . LYS A 1 112 ? -6.392 3.051 12.193 1.00 89.38 112 LYS A N 1
ATOM 871 C CA . LYS A 1 112 ? -5.331 3.721 11.419 1.00 89.38 112 LYS A CA 1
ATOM 872 C C . LYS A 1 112 ? -4.530 2.724 10.586 1.00 89.38 112 LYS A C 1
ATOM 874 O O . LYS A 1 112 ? -4.379 2.901 9.380 1.00 89.38 112 LYS A O 1
ATOM 879 N N . TRP A 1 113 ? -4.058 1.649 11.217 1.00 88.94 113 TRP A N 1
ATOM 880 C CA . TRP A 1 113 ? -3.277 0.620 10.535 1.00 88.94 113 TRP A CA 1
ATOM 881 C C . TRP A 1 113 ? -4.086 -0.106 9.455 1.00 88.94 113 TRP A C 1
ATOM 883 O O . TRP A 1 113 ? -3.600 -0.301 8.342 1.00 88.94 113 TRP A O 1
ATOM 893 N N . LEU A 1 114 ? -5.345 -0.456 9.739 1.00 91.69 114 LEU A N 1
ATOM 894 C CA . LEU A 1 114 ? -6.232 -1.066 8.749 1.00 91.69 114 LEU A CA 1
ATOM 895 C C . LEU A 1 114 ? -6.501 -0.115 7.578 1.00 91.69 114 LEU A C 1
ATOM 897 O O . LEU A 1 114 ? -6.474 -0.561 6.435 1.00 91.69 114 LEU A O 1
ATOM 901 N N . CYS A 1 115 ? -6.693 1.180 7.826 1.00 91.25 115 CYS A N 1
ATOM 902 C CA . CYS A 1 115 ? -6.872 2.183 6.776 1.00 91.25 115 CYS A CA 1
ATOM 903 C C . CYS A 1 115 ? -5.650 2.319 5.857 1.00 91.25 115 CYS A C 1
ATOM 905 O O . CYS A 1 115 ? -5.825 2.497 4.654 1.00 91.25 115 CYS A O 1
ATOM 907 N N . LEU A 1 116 ? -4.434 2.162 6.385 1.00 88.44 116 LEU A N 1
ATOM 908 C CA . LEU A 1 116 ? -3.197 2.172 5.593 1.00 88.44 116 LEU A CA 1
ATOM 909 C C . LEU A 1 116 ? -2.987 0.872 4.807 1.00 88.44 116 LEU A C 1
ATOM 911 O O . LEU A 1 116 ? -2.599 0.892 3.640 1.00 88.44 116 LEU A O 1
ATOM 915 N N . MET A 1 117 ? -3.257 -0.273 5.435 1.00 88.69 117 MET A N 1
ATOM 916 C CA . MET A 1 117 ? -2.959 -1.583 4.854 1.00 88.69 117 MET A CA 1
ATOM 917 C C . MET A 1 117 ? -4.040 -2.085 3.900 1.00 88.69 117 MET A C 1
ATOM 919 O O . MET A 1 117 ? -3.747 -2.842 2.973 1.00 88.69 117 MET A O 1
ATOM 923 N N . TYR A 1 118 ? -5.301 -1.705 4.102 1.00 90.19 118 TYR A N 1
ATOM 924 C CA . TYR A 1 118 ? -6.400 -2.246 3.307 1.00 90.19 118 TYR A CA 1
ATOM 925 C C . TYR A 1 118 ? -6.309 -1.897 1.815 1.00 90.19 118 TYR A C 1
ATOM 927 O O . TYR A 1 118 ? -6.518 -2.805 1.002 1.00 90.19 118 TYR A O 1
ATOM 935 N N . PRO A 1 119 ? -5.964 -0.663 1.402 1.00 86.81 119 PRO A N 1
ATOM 936 C CA . PRO A 1 119 ? -5.858 -0.351 -0.019 1.00 86.81 119 PRO A CA 1
ATOM 937 C C . PRO A 1 119 ? -4.747 -1.155 -0.715 1.00 86.81 119 PRO A C 1
ATOM 939 O O . PRO A 1 119 ? -4.869 -1.457 -1.904 1.00 86.81 119 PRO A O 1
ATOM 942 N N . LEU A 1 120 ? -3.713 -1.613 0.017 1.00 83.50 120 LEU A N 1
ATOM 943 C CA . LEU A 1 120 ? -2.659 -2.490 -0.525 1.00 83.50 120 LEU A CA 1
ATOM 944 C C . LEU A 1 120 ? -3.197 -3.864 -0.940 1.00 83.50 120 LEU A C 1
ATOM 946 O O . LEU A 1 120 ? -2.500 -4.627 -1.602 1.00 83.50 120 LEU A O 1
ATOM 950 N N . LYS A 1 121 ? -4.468 -4.189 -0.671 1.00 81.44 121 LYS A N 1
ATOM 951 C CA . LYS A 1 121 ? -5.135 -5.336 -1.303 1.00 81.44 121 LYS A CA 1
ATOM 952 C C . LYS A 1 121 ? -5.107 -5.284 -2.827 1.00 81.44 121 LYS A C 1
ATOM 954 O O . LYS A 1 121 ? -5.307 -6.334 -3.436 1.00 81.44 121 LYS A O 1
ATOM 959 N N . CYS A 1 122 ? -4.864 -4.133 -3.458 1.00 77.00 122 CYS A N 1
ATOM 960 C CA . CYS A 1 122 ? -4.620 -4.045 -4.901 1.00 77.00 122 CYS A CA 1
ATOM 961 C C . CYS A 1 122 ? -3.423 -4.904 -5.356 1.00 77.00 122 CYS A C 1
ATOM 963 O O . CYS A 1 122 ? -3.415 -5.385 -6.485 1.00 77.00 122 CYS A O 1
ATOM 965 N N . ILE A 1 123 ? -2.487 -5.230 -4.456 1.00 80.94 123 ILE A N 1
ATOM 966 C CA . ILE A 1 123 ? -1.386 -6.177 -4.682 1.00 80.94 123 ILE A CA 1
ATOM 967 C C . ILE A 1 123 ? -1.900 -7.540 -5.183 1.00 80.94 123 ILE A C 1
ATOM 969 O O . ILE A 1 123 ? -1.234 -8.219 -5.966 1.00 80.94 123 ILE A O 1
ATOM 973 N N . ARG A 1 124 ? -3.122 -7.947 -4.812 1.00 82.56 124 ARG A N 1
ATOM 974 C CA . ARG A 1 124 ? -3.723 -9.200 -5.301 1.00 82.56 124 ARG A CA 1
ATOM 975 C C . ARG A 1 124 ? -3.902 -9.237 -6.821 1.00 82.56 124 ARG A C 1
ATOM 977 O O . ARG A 1 124 ? -3.937 -10.326 -7.380 1.00 82.56 124 ARG A O 1
ATOM 984 N N . LEU A 1 125 ? -3.995 -8.076 -7.475 1.00 84.69 125 LEU A N 1
ATOM 985 C CA . LEU A 1 125 ? -4.125 -7.956 -8.931 1.00 84.69 125 LEU A CA 1
ATOM 986 C C . LEU A 1 125 ? -2.859 -8.432 -9.664 1.00 84.69 125 LEU A C 1
ATOM 988 O O . LEU A 1 125 ? -2.919 -8.813 -10.830 1.00 84.69 125 LEU A O 1
ATOM 992 N N . PHE A 1 126 ? -1.714 -8.461 -8.978 1.00 86.62 126 PHE A N 1
ATOM 993 C CA . PHE A 1 126 ? -0.445 -8.939 -9.525 1.00 86.62 126 PHE A CA 1
ATOM 994 C C . PHE A 1 126 ? -0.306 -10.454 -9.505 1.00 86.62 126 PHE A C 1
ATOM 996 O O . PHE A 1 126 ? 0.475 -11.011 -10.274 1.00 86.62 126 PHE A O 1
ATOM 1003 N N . ARG A 1 127 ? -1.063 -11.137 -8.647 1.00 83.75 127 ARG A N 1
ATOM 1004 C CA . ARG A 1 127 ? -1.029 -12.594 -8.578 1.00 83.75 127 ARG A CA 1
ATOM 1005 C C . ARG A 1 127 ? -1.937 -13.185 -9.653 1.00 83.75 127 ARG A C 1
ATOM 1007 O O . ARG A 1 127 ? -3.01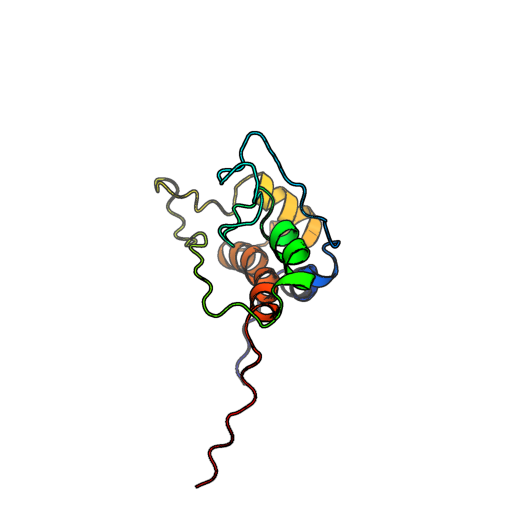5 -12.639 -9.898 1.00 83.75 127 ARG A O 1
ATOM 1014 N N . PRO A 1 128 ? -1.564 -14.326 -10.256 1.00 78.75 128 PRO A N 1
ATOM 1015 C CA . PRO A 1 128 ? -2.507 -15.090 -11.054 1.00 78.75 128 PRO A CA 1
ATOM 1016 C C . PRO A 1 128 ? -3.747 -15.356 -10.201 1.00 78.75 128 PRO A C 1
ATOM 1018 O O . PRO A 1 128 ? -3.630 -15.829 -9.065 1.00 78.75 128 PRO A O 1
ATOM 1021 N N . GLN A 1 129 ? -4.939 -15.063 -10.724 1.00 66.38 129 GLN A N 1
ATOM 1022 C CA . GLN A 1 129 ? -6.147 -15.565 -10.085 1.00 66.38 129 GLN A CA 1
ATOM 1023 C C . GLN A 1 129 ? -6.031 -17.087 -10.096 1.00 66.38 129 GLN A C 1
ATOM 1025 O O . GLN A 1 129 ? -5.975 -17.685 -11.172 1.00 66.38 129 GLN A O 1
ATOM 1030 N N . PHE A 1 130 ? -5.957 -17.714 -8.919 1.00 55.09 130 PHE A N 1
ATOM 1031 C CA . PHE A 1 130 ? -6.092 -19.159 -8.802 1.00 55.09 130 PHE A CA 1
ATOM 1032 C C . PHE A 1 130 ? -7.481 -19.518 -9.341 1.00 55.09 130 PHE A C 1
ATOM 1034 O O . PHE A 1 130 ? -8.471 -19.526 -8.610 1.00 55.09 130 PHE A O 1
ATOM 1041 N N . ARG A 1 131 ? -7.586 -19.777 -10.651 1.00 47.78 131 ARG A N 1
ATOM 1042 C CA . ARG A 1 131 ? -8.735 -20.477 -11.212 1.00 47.78 131 ARG A CA 1
ATOM 1043 C C . ARG A 1 131 ? -8.768 -21.789 -10.455 1.00 47.78 131 ARG A C 1
ATOM 1045 O O . ARG A 1 131 ? -7.778 -22.515 -10.488 1.00 47.78 131 ARG A O 1
ATOM 1052 N N . LYS A 1 132 ? -9.859 -22.030 -9.721 1.00 43.88 132 LYS A N 1
ATOM 1053 C CA . LYS A 1 132 ? -10.127 -23.288 -9.018 1.00 43.88 132 LYS A CA 1
ATOM 1054 C C . LYS A 1 132 ? -9.591 -24.433 -9.874 1.00 43.88 132 LYS A C 1
ATOM 1056 O O . LYS A 1 132 ? -10.157 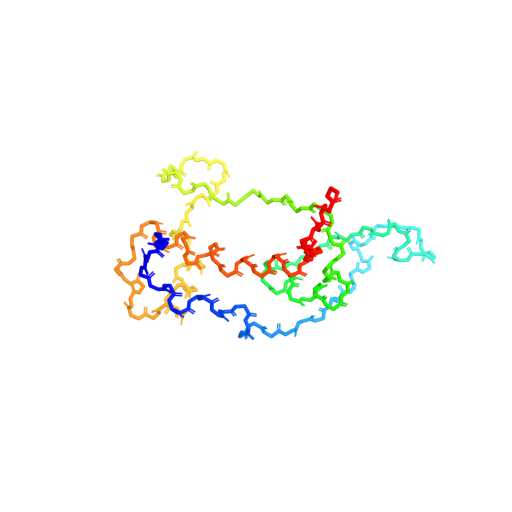-24.710 -10.932 1.00 43.88 132 LYS A O 1
ATOM 1061 N N . VAL A 1 133 ? -8.493 -25.056 -9.448 1.00 41.12 133 VAL A N 1
ATOM 1062 C CA . VAL A 1 133 ? -8.049 -26.310 -10.046 1.00 41.12 133 VAL A CA 1
ATOM 1063 C C . VAL A 1 133 ? -9.125 -27.296 -9.636 1.00 41.12 133 VAL A C 1
ATOM 1065 O O . VAL A 1 133 ? -9.181 -27.752 -8.498 1.00 41.12 133 VAL A O 1
ATOM 1068 N N . LYS A 1 134 ? -10.086 -27.509 -10.534 1.00 36.84 134 LYS A N 1
ATOM 1069 C CA . LYS A 1 134 ? -11.120 -28.516 -10.371 1.00 36.84 134 LYS A CA 1
ATOM 1070 C C . LYS A 1 134 ? -10.412 -29.846 -10.593 1.00 36.84 134 LYS A C 1
ATOM 1072 O O . LYS A 1 134 ? -10.395 -30.348 -11.711 1.00 36.84 134 LYS A O 1
ATOM 1077 N N . ILE A 1 135 ? -9.762 -30.360 -9.550 1.00 40.28 135 ILE A N 1
ATOM 1078 C CA . ILE A 1 135 ? -9.324 -31.752 -9.517 1.00 40.28 135 ILE A CA 1
ATOM 1079 C C . ILE A 1 135 ? -10.622 -32.556 -9.547 1.00 40.28 135 ILE A C 1
ATOM 1081 O O . ILE A 1 135 ? -11.362 -32.599 -8.565 1.00 40.28 135 ILE A O 1
ATOM 1085 N N . ARG A 1 136 ? -10.980 -33.055 -10.730 1.00 40.31 136 ARG A N 1
ATOM 1086 C CA . ARG A 1 136 ? -11.972 -34.117 -10.847 1.00 40.31 136 ARG A CA 1
ATOM 1087 C C . ARG A 1 136 ? -11.217 -35.410 -10.561 1.00 40.31 136 ARG A C 1
ATOM 1089 O O . ARG A 1 136 ? -10.191 -35.640 -11.197 1.00 40.31 136 ARG A O 1
ATOM 1096 N N . PHE A 1 137 ? -11.691 -36.154 -9.568 1.00 54.78 137 PHE A N 1
ATOM 1097 C CA . PHE A 1 137 ? -11.378 -37.572 -9.443 1.00 54.78 137 PHE A CA 1
ATOM 1098 C C . PHE A 1 137 ? -11.983 -38.326 -10.628 1.00 54.78 137 PHE A C 1
ATOM 1100 O O . PHE A 1 137 ? -13.049 -37.868 -11.116 1.00 54.78 137 PHE A O 1
#

Radius of gyration: 18.57 Å; chains: 1; bounding box: 45×52×45 Å

Foldseek 3Di:
DDDDDFALCVLQQCVLVVQDADADDDDPVPQDDDPVCSCVVVDDDDDDDPSNVLSNCLVPQFQNDPDDDDDDQPLPPDCPDPDRSDLVDVVLLVVCCVRSNPSSVVHDSVNSVCSVCNNVCCVVRRHRDPPPPPPDD

pLDDT: mean 80.4, std 13.85, range [36.84, 94.38]

Sequence (137 aa):
MPTLNWIGKEAVINHHDEVPIHTLTHDPDRSLGAKNEPLGTGNLLIEGDNFTALKALLPYYAGKVKCIIIDPPYNTGNENWVYNDNVNDPTIQKWLGKIVGPLAADLSRHDKWLCLMYPLKCIRLFRPQFRKVKIRF